Protein AF-A0A834U9S5-F1 (afdb_monomer_lite)

InterPro domains:
  IPR026507 Piercer of microtubule wall 1/2 [PF14892] (13-80)
  IPR026507 Piercer of microtubule wall 1/2 [PTHR20899] (26-80)

Sequence (82 aa):
MQIDKYSSELLRRVFKGYRQDVLPLPHPCYRNTSMDYGWYAPTIHTVPTSYYPRNAYFSRDAALGGMYRNYSLNTELDKTFF

Radius of gyration: 28.32 Å; chains: 1; bounding box: 75×26×69 Å

Organism: Vespula pensylvanica (NCBI:txid30213)

Foldseek 3Di:
DVVQVVQQVVQDVVWDDALCPDPPHDDPVPDDPVSVVSNDGDGPVRDDPDDDDDDCPVVVVVCVVPDDDDPDDDPDDDDDDD

Secondary structure (DSSP, 8-state):
-HHHHHHHHHHHHHS---GGG-SSPPPGGG--GGGGTTTSPP-TTTS-S-------HHHHHHHHT-S----PPP-PPPPP--

pLDDT: mean 87.87, std 7.55, range [60.59, 96.5]

Structure (mmCIF, N/CA/C/O backbone):
data_AF-A0A834U9S5-F1
#
_entry.id   AF-A0A834U9S5-F1
#
loop_
_atom_site.group_PDB
_atom_site.id
_atom_site.type_symbol
_atom_site.label_atom_id
_atom_site.label_alt_id
_atom_site.label_comp_id
_atom_site.label_asym_id
_atom_site.label_entity_id
_atom_site.label_seq_id
_atom_site.pdbx_PDB_ins_code
_atom_site.Cartn_x
_atom_site.Cartn_y
_atom_site.Cartn_z
_atom_site.occupancy
_atom_site.B_iso_or_equiv
_atom_site.auth_seq_id
_atom_site.auth_comp_id
_atom_site.auth_asym_id
_atom_site.auth_atom_id
_atom_site.pdbx_PDB_model_num
ATOM 1 N N . MET A 1 1 ? -3.251 0.855 -31.348 1.00 60.59 1 MET A N 1
ATOM 2 C CA . MET A 1 1 ? -1.900 1.393 -31.637 1.00 60.59 1 MET A CA 1
ATOM 3 C C . MET A 1 1 ? -1.605 2.711 -30.910 1.00 60.59 1 MET A C 1
ATOM 5 O O . MET A 1 1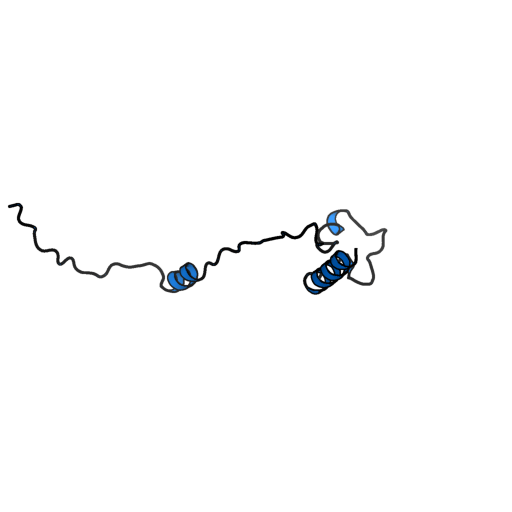 ? -0.677 2.730 -30.116 1.00 60.59 1 MET A O 1
ATOM 9 N N . GLN A 1 2 ? -2.367 3.801 -31.109 1.00 63.16 2 GLN A N 1
ATOM 10 C CA . GLN A 1 2 ? -2.132 5.077 -30.390 1.00 63.16 2 GLN A CA 1
ATOM 11 C C . GLN A 1 2 ? -2.452 4.990 -28.880 1.00 63.16 2 GLN A C 1
ATOM 13 O O . GLN A 1 2 ? -1.704 5.503 -28.051 1.00 63.16 2 GLN A O 1
ATOM 18 N N . ILE A 1 3 ? -3.546 4.303 -28.529 1.00 66.62 3 ILE A N 1
ATOM 19 C CA . ILE A 1 3 ? -4.030 4.140 -27.145 1.00 66.62 3 ILE A CA 1
ATOM 20 C C . ILE A 1 3 ? -3.059 3.285 -26.314 1.00 66.62 3 ILE A C 1
ATOM 22 O O . ILE A 1 3 ? -2.700 3.658 -25.198 1.00 66.62 3 ILE A O 1
ATOM 26 N N . ASP A 1 4 ? -2.568 2.186 -26.889 1.00 72.44 4 ASP A N 1
ATOM 27 C CA . ASP A 1 4 ? -1.640 1.261 -26.221 1.00 72.44 4 ASP A CA 1
ATOM 28 C C . ASP A 1 4 ? -0.306 1.940 -25.896 1.00 72.44 4 ASP A C 1
ATOM 30 O O . ASP A 1 4 ? 0.260 1.739 -24.823 1.00 72.44 4 ASP A O 1
ATOM 34 N N . LYS A 1 5 ? 0.164 2.816 -26.795 1.00 72.19 5 LYS A N 1
ATOM 35 C CA . LYS A 1 5 ? 1.390 3.592 -26.597 1.00 72.19 5 LYS A CA 1
ATOM 36 C C . LYS A 1 5 ? 1.256 4.547 -25.410 1.00 72.19 5 LYS A C 1
ATOM 38 O O . LYS A 1 5 ? 2.111 4.536 -24.528 1.00 72.19 5 LYS A O 1
ATOM 43 N N . TYR A 1 6 ? 0.159 5.301 -25.340 1.00 75.12 6 TYR A N 1
ATOM 44 C CA . TYR A 1 6 ? -0.109 6.204 -24.218 1.00 75.12 6 TYR A CA 1
ATOM 45 C C . TYR A 1 6 ? -0.207 5.451 -22.883 1.00 75.12 6 TYR A C 1
ATOM 47 O O . TYR A 1 6 ? 0.393 5.853 -21.886 1.00 75.12 6 TYR A O 1
ATOM 55 N N . SER A 1 7 ? -0.903 4.312 -22.874 1.00 75.06 7 SER A N 1
ATOM 56 C CA . SER A 1 7 ? -1.019 3.467 -21.683 1.00 75.06 7 SER A CA 1
ATOM 57 C C . SER A 1 7 ? 0.340 2.900 -21.244 1.00 75.06 7 SER A C 1
ATOM 59 O O . SER A 1 7 ? 0.681 2.950 -20.063 1.00 75.06 7 SER A O 1
ATOM 61 N N . SER A 1 8 ? 1.175 2.457 -22.190 1.00 79.12 8 SER A N 1
ATOM 62 C CA . SER A 1 8 ? 2.531 1.974 -21.894 1.00 79.12 8 SER A CA 1
ATOM 63 C C . SER A 1 8 ? 3.447 3.060 -21.309 1.00 79.12 8 SER A C 1
ATOM 65 O O . SER A 1 8 ? 4.196 2.789 -20.369 1.00 79.12 8 SER A O 1
ATOM 67 N N . GLU A 1 9 ? 3.350 4.305 -21.789 1.00 81.62 9 GLU A N 1
ATOM 68 C CA . GLU A 1 9 ? 4.107 5.434 -21.236 1.00 81.62 9 GLU A CA 1
ATOM 69 C C . GLU A 1 9 ? 3.663 5.783 -19.812 1.00 81.62 9 GLU A C 1
ATOM 71 O O . GLU A 1 9 ? 4.503 6.071 -18.956 1.00 81.62 9 GLU A O 1
ATOM 76 N N . LEU A 1 10 ? 2.359 5.714 -19.522 1.00 84.69 10 LEU A N 1
ATOM 77 C CA . LEU A 1 10 ? 1.851 5.906 -18.163 1.00 84.69 10 LEU A CA 1
ATOM 78 C C . LEU A 1 10 ? 2.385 4.839 -17.204 1.00 84.69 10 LEU A C 1
ATOM 80 O O . LEU A 1 10 ? 2.868 5.187 -16.125 1.00 84.69 10 LEU A O 1
ATOM 84 N N . LEU A 1 11 ? 2.359 3.562 -17.597 1.00 86.88 11 LEU A N 1
ATOM 85 C CA . LEU A 1 11 ? 2.884 2.479 -16.761 1.00 86.88 11 LEU A CA 1
ATOM 86 C C . LEU A 1 11 ? 4.379 2.648 -16.486 1.00 86.88 11 LEU A C 1
ATOM 88 O O . LEU A 1 11 ? 4.801 2.473 -15.346 1.00 86.88 11 LEU A O 1
ATOM 92 N N . ARG A 1 12 ? 5.164 3.090 -17.473 1.00 81.88 12 ARG A N 1
ATOM 93 C CA . ARG A 1 12 ? 6.595 3.376 -17.293 1.00 81.88 12 ARG A CA 1
ATOM 94 C C . ARG A 1 12 ? 6.867 4.510 -16.294 1.00 81.88 12 ARG A C 1
ATOM 96 O O . ARG A 1 12 ? 7.908 4.530 -15.645 1.00 81.88 12 ARG A O 1
ATOM 103 N N . ARG A 1 13 ? 5.941 5.464 -16.131 1.00 85.81 13 ARG A N 1
ATOM 104 C CA . ARG A 1 13 ? 6.060 6.523 -15.109 1.00 85.81 13 ARG A CA 1
ATOM 105 C C . ARG A 1 13 ? 5.755 6.018 -13.699 1.00 85.81 13 ARG A C 1
ATOM 107 O O . ARG A 1 13 ? 6.323 6.550 -12.744 1.00 85.81 13 ARG A O 1
ATOM 114 N N . VAL A 1 14 ? 4.856 5.043 -13.572 1.00 89.56 14 VAL A N 1
ATOM 115 C CA . VAL A 1 1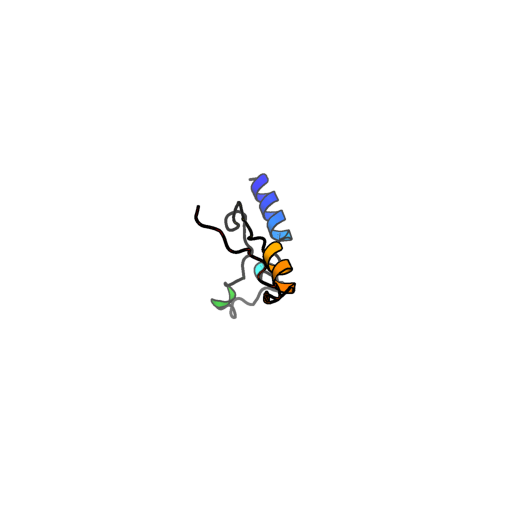4 ? 4.421 4.466 -12.288 1.00 89.56 14 VAL A CA 1
ATOM 116 C C . VAL A 1 14 ? 5.412 3.409 -11.796 1.00 89.56 14 VAL A C 1
ATOM 118 O O . VAL A 1 14 ? 5.851 3.460 -10.649 1.00 89.56 14 VAL A O 1
ATOM 121 N N . PHE A 1 15 ? 5.794 2.477 -1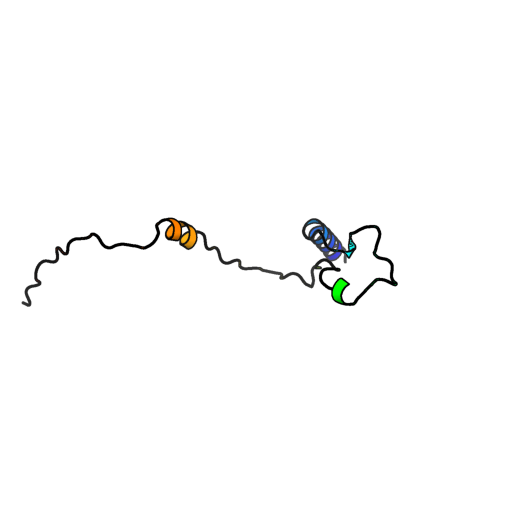2.667 1.00 90.12 15 PHE A N 1
ATOM 122 C CA . PHE A 1 15 ? 6.699 1.373 -12.370 1.00 90.12 15 PHE A CA 1
ATOM 123 C C . PHE A 1 15 ? 8.153 1.793 -12.606 1.00 90.12 15 PHE A C 1
ATOM 125 O O . PHE A 1 15 ? 8.597 1.914 -13.743 1.00 90.12 15 PHE A O 1
ATOM 132 N N . LYS A 1 16 ? 8.901 2.016 -11.519 1.00 88.62 16 LYS A N 1
ATOM 133 C CA . LYS A 1 16 ? 10.306 2.462 -11.535 1.00 88.62 16 LYS A CA 1
ATOM 134 C C . LYS A 1 16 ? 11.228 1.437 -10.877 1.00 88.62 16 LYS A C 1
ATOM 136 O O . LYS A 1 16 ? 10.778 0.617 -10.084 1.00 88.62 16 LYS A O 1
ATOM 141 N N . GLY A 1 17 ? 12.529 1.536 -11.156 1.00 87.94 17 GLY A N 1
ATOM 142 C CA . GLY A 1 17 ? 13.563 0.726 -10.494 1.00 87.94 17 GLY A CA 1
ATOM 143 C C . GLY A 1 17 ? 13.823 -0.639 -11.137 1.00 87.94 17 GLY A C 1
ATOM 144 O O . GLY A 1 17 ? 14.566 -1.443 -10.580 1.00 87.94 17 GLY A O 1
ATOM 145 N N . TYR A 1 18 ? 13.246 -0.893 -12.311 1.00 90.88 18 TYR A N 1
ATOM 146 C CA . TYR A 1 18 ? 13.556 -2.067 -13.122 1.00 90.88 18 TYR A CA 1
ATOM 147 C C . TYR A 1 18 ? 14.919 -1.905 -13.797 1.00 90.88 18 TYR A C 1
ATOM 149 O O . TYR A 1 18 ? 15.308 -0.804 -14.194 1.00 90.88 18 TYR A O 1
ATOM 157 N N . ARG A 1 19 ? 15.663 -3.008 -13.930 1.00 87.56 19 ARG A N 1
ATOM 158 C CA . ARG A 1 19 ? 17.058 -2.963 -14.408 1.00 87.56 19 ARG A CA 1
ATOM 159 C C . ARG A 1 19 ? 17.184 -2.538 -15.870 1.00 87.56 19 ARG A C 1
ATOM 161 O O . ARG A 1 19 ? 18.235 -2.037 -16.251 1.00 87.56 19 ARG A O 1
ATOM 168 N N . GLN A 1 20 ? 16.122 -2.682 -16.662 1.00 86.56 20 GLN A N 1
ATOM 169 C CA . GLN A 1 20 ? 16.078 -2.223 -18.050 1.00 86.56 20 GLN A CA 1
ATOM 170 C C . GLN A 1 20 ? 16.318 -0.709 -18.204 1.00 86.56 20 GLN A C 1
ATOM 172 O O . GLN A 1 20 ? 16.843 -0.292 -19.234 1.00 86.56 20 GLN A O 1
ATOM 177 N N . ASP A 1 21 ? 15.960 0.102 -17.204 1.00 83.31 21 ASP A N 1
ATOM 178 C CA . ASP A 1 21 ? 16.130 1.562 -17.243 1.00 83.31 21 ASP A CA 1
ATOM 179 C C . ASP A 1 21 ? 17.460 2.033 -16.607 1.00 83.31 21 ASP A C 1
ATOM 181 O O . ASP A 1 21 ? 17.742 3.232 -16.582 1.00 83.31 21 ASP A O 1
ATOM 185 N N . VAL A 1 22 ? 18.289 1.115 -16.088 1.00 84.62 22 VAL A N 1
ATOM 186 C CA . VAL A 1 22 ? 19.570 1.444 -15.441 1.00 84.62 22 VAL A CA 1
ATOM 187 C C . VAL A 1 22 ? 20.680 1.528 -16.488 1.00 84.62 22 VAL A C 1
ATOM 189 O O . VAL A 1 22 ? 20.955 0.564 -17.202 1.00 84.62 22 VAL A O 1
ATOM 192 N N . LEU A 1 23 ? 21.343 2.685 -16.548 1.00 85.62 23 LEU A N 1
ATOM 193 C CA . LEU A 1 23 ? 22.495 2.928 -17.414 1.00 85.62 23 LEU A CA 1
ATOM 194 C C . LEU A 1 23 ? 23.760 3.183 -16.574 1.00 85.62 23 LEU A C 1
ATOM 196 O O . LEU A 1 23 ? 23.681 3.920 -15.589 1.00 85.62 23 LEU A O 1
ATOM 200 N N . PRO A 1 24 ? 24.925 2.625 -16.963 1.00 89.06 24 PRO A N 1
ATOM 201 C CA . PRO A 1 24 ? 25.141 1.751 -18.120 1.00 89.06 24 PRO A CA 1
ATOM 202 C C . PRO A 1 24 ? 24.577 0.339 -17.907 1.00 89.06 24 PRO A C 1
ATOM 204 O O . PRO A 1 24 ? 24.507 -0.163 -16.785 1.00 89.06 24 PRO A O 1
ATOM 207 N N . LEU A 1 25 ? 24.195 -0.311 -19.008 1.00 88.12 25 LEU A N 1
ATOM 208 C CA . LEU A 1 25 ? 23.754 -1.702 -18.967 1.00 88.12 25 LEU A CA 1
ATOM 209 C C . LEU A 1 25 ? 24.915 -2.618 -18.524 1.00 88.12 25 LEU A C 1
ATOM 211 O O . LEU A 1 25 ? 26.061 -2.388 -18.921 1.00 88.12 25 LEU A O 1
ATOM 215 N N . PRO A 1 26 ? 24.633 -3.677 -17.744 1.00 88.06 26 PRO A N 1
ATOM 216 C CA . PRO A 1 26 ? 25.602 -4.712 -17.408 1.00 88.06 26 PRO A CA 1
ATOM 217 C C . PRO A 1 26 ? 26.272 -5.301 -18.649 1.00 88.06 26 PRO A C 1
ATOM 219 O O . PRO A 1 26 ? 25.623 -5.545 -19.669 1.00 88.06 26 PRO A O 1
ATOM 222 N N . HIS A 1 27 ? 27.569 -5.581 -18.539 1.00 90.69 27 HIS A N 1
ATOM 223 C CA . HIS A 1 27 ? 28.317 -6.194 -19.628 1.00 90.69 27 HIS A CA 1
ATOM 224 C C . HIS A 1 27 ? 27.732 -7.581 -19.969 1.00 90.69 27 HIS A C 1
ATOM 226 O O . HIS A 1 27 ? 27.538 -8.388 -19.054 1.00 90.69 27 HIS A O 1
ATOM 232 N N . PRO A 1 28 ? 27.510 -7.910 -21.257 1.00 88.56 28 PRO A N 1
ATOM 233 C CA . PRO A 1 28 ? 26.875 -9.168 -21.657 1.00 88.56 28 PRO A CA 1
ATOM 234 C C . PRO A 1 28 ? 27.561 -10.423 -21.100 1.00 88.56 28 PRO A C 1
ATOM 236 O O . PRO A 1 28 ? 26.880 -11.359 -20.698 1.00 88.56 28 PRO A O 1
ATOM 239 N N . CYS A 1 29 ? 28.896 -10.427 -21.001 1.00 93.44 29 CYS A N 1
ATOM 240 C CA . CYS A 1 29 ? 29.653 -11.572 -20.470 1.00 93.44 29 CYS A CA 1
ATOM 241 C C . CYS A 1 29 ? 29.472 -11.819 -18.964 1.00 93.44 29 CYS A C 1
ATOM 243 O O . CYS A 1 29 ? 29.836 -12.890 -18.493 1.00 93.44 29 CYS A O 1
ATOM 245 N N . TYR A 1 30 ? 28.926 -10.860 -18.211 1.00 90.12 30 TYR A N 1
ATOM 246 C CA . TYR A 1 30 ? 28.650 -11.014 -16.778 1.00 90.12 30 TYR A CA 1
ATOM 247 C C . TYR A 1 30 ? 27.152 -11.162 -16.484 1.00 90.12 30 TYR A C 1
ATOM 249 O O . TYR A 1 30 ? 26.746 -11.082 -15.326 1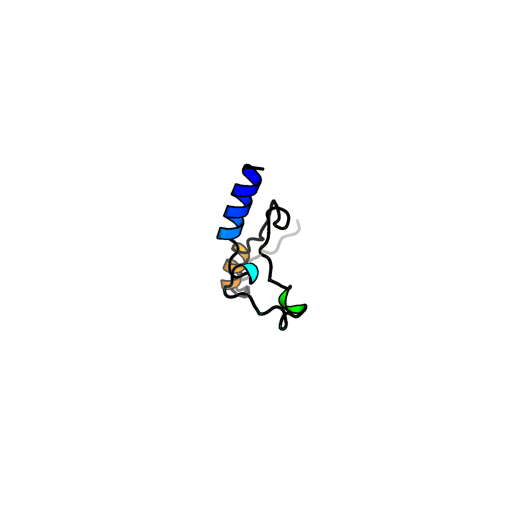.00 90.12 30 TYR A O 1
ATOM 257 N N . ARG A 1 31 ? 26.318 -11.377 -17.511 1.00 88.94 31 ARG A N 1
ATOM 258 C CA . ARG A 1 31 ? 24.883 -11.609 -17.340 1.00 88.94 31 ARG A CA 1
ATOM 259 C C . ARG A 1 31 ? 24.630 -13.062 -16.946 1.00 88.94 31 ARG A C 1
ATOM 261 O O . ARG A 1 31 ? 25.071 -13.982 -17.626 1.00 88.94 31 ARG A O 1
ATOM 268 N N . ASN A 1 32 ? 23.897 -13.263 -15.858 1.00 89.56 32 ASN A N 1
ATOM 269 C CA . ASN A 1 32 ? 23.428 -14.578 -15.431 1.00 89.56 32 ASN A CA 1
ATOM 270 C C . ASN A 1 32 ? 21.894 -14.655 -15.513 1.00 89.56 32 ASN A C 1
ATOM 272 O O . ASN A 1 32 ? 21.219 -13.649 -15.727 1.00 89.56 32 ASN A O 1
ATOM 276 N N . THR A 1 33 ? 21.337 -15.850 -15.338 1.00 91.19 33 THR A N 1
ATOM 277 C CA . THR A 1 33 ? 19.886 -16.083 -15.431 1.00 91.19 33 THR A CA 1
ATOM 278 C C . THR A 1 33 ? 19.102 -15.439 -14.287 1.00 91.19 33 THR A C 1
ATOM 280 O O . THR A 1 33 ? 17.940 -15.081 -14.457 1.00 91.19 33 THR A O 1
ATOM 283 N N . SER A 1 34 ? 19.719 -15.238 -13.118 1.00 91.62 34 SER A N 1
ATOM 284 C CA . SER A 1 34 ? 19.056 -14.572 -11.992 1.00 91.62 34 SER A CA 1
ATOM 285 C C . SER A 1 34 ? 18.881 -13.068 -12.212 1.00 91.62 34 SER A C 1
ATOM 287 O O . SER A 1 34 ? 17.962 -12.482 -11.642 1.00 91.62 34 SER A O 1
ATOM 289 N N . MET A 1 35 ? 19.693 -12.444 -13.073 1.00 90.56 35 MET A N 1
ATOM 290 C CA . MET A 1 35 ? 19.527 -11.039 -13.461 1.00 90.56 35 MET A CA 1
ATOM 291 C C . MET A 1 35 ? 18.242 -10.774 -14.246 1.00 90.56 35 MET A C 1
ATOM 293 O O . MET A 1 35 ? 17.787 -9.633 -14.236 1.00 90.56 35 MET A O 1
ATOM 297 N N . ASP A 1 36 ? 17.644 -11.781 -14.889 1.00 89.94 36 ASP A N 1
ATOM 298 C CA . ASP A 1 36 ? 16.385 -11.608 -15.624 1.00 89.94 36 ASP A CA 1
ATOM 299 C C . ASP A 1 36 ? 15.202 -11.328 -14.678 1.00 89.94 36 ASP A C 1
ATOM 301 O O . ASP A 1 36 ? 14.245 -10.638 -15.046 1.00 89.94 36 ASP A O 1
ATOM 305 N N . TYR A 1 37 ? 15.283 -11.788 -13.424 1.00 91.94 37 TYR A N 1
ATOM 306 C CA . TYR A 1 37 ? 14.281 -11.479 -12.410 1.00 91.94 37 TYR A CA 1
ATOM 307 C C . TYR A 1 37 ? 14.305 -9.987 -12.042 1.00 91.94 37 TYR A C 1
ATOM 309 O O . TYR A 1 37 ? 15.326 -9.431 -11.631 1.00 91.94 37 TYR A O 1
ATOM 317 N N . GLY A 1 38 ? 13.152 -9.325 -12.182 1.00 89.69 38 GLY A N 1
ATOM 318 C CA . GLY A 1 38 ? 13.024 -7.882 -11.949 1.00 89.69 38 GLY A CA 1
ATOM 319 C C . GLY A 1 38 ? 13.720 -7.016 -13.007 1.00 89.69 38 GLY A C 1
ATOM 320 O O . GLY A 1 38 ? 13.915 -5.819 -12.788 1.00 89.69 38 GLY A O 1
ATOM 321 N N . TRP A 1 39 ? 14.110 -7.595 -14.150 1.00 91.31 39 TRP A N 1
ATOM 322 C CA . TRP A 1 39 ? 14.738 -6.836 -15.228 1.00 91.31 39 TRP A CA 1
ATOM 323 C C . TRP A 1 39 ? 13.745 -5.945 -15.971 1.00 91.31 39 TRP A C 1
ATOM 325 O O . TRP A 1 39 ? 14.010 -4.759 -16.168 1.00 91.31 39 TRP A O 1
ATOM 335 N N . TYR A 1 40 ? 12.613 -6.524 -16.374 1.00 90.69 40 TYR A N 1
ATOM 336 C CA . TYR A 1 40 ? 11.608 -5.880 -17.216 1.00 90.69 40 TYR A CA 1
ATOM 337 C C . TYR A 1 40 ? 10.477 -5.282 -16.382 1.00 90.69 40 TYR A C 1
ATOM 339 O O . TYR A 1 40 ? 9.940 -5.942 -15.490 1.00 90.69 40 TYR A O 1
ATOM 347 N N . ALA A 1 41 ? 10.097 -4.047 -16.707 1.00 90.81 41 ALA A N 1
ATOM 348 C CA . ALA A 1 41 ? 8.933 -3.407 -16.111 1.00 90.81 41 ALA A CA 1
ATOM 349 C C . ALA A 1 41 ? 7.620 -4.050 -16.615 1.00 90.81 41 ALA A C 1
ATOM 351 O O . ALA A 1 41 ? 7.554 -4.488 -17.768 1.00 90.81 41 ALA A O 1
ATOM 352 N N . PRO A 1 42 ? 6.559 -4.088 -15.788 1.00 90.88 42 PRO A N 1
ATOM 353 C CA . PRO A 1 42 ? 5.235 -4.528 -16.202 1.00 90.88 42 PRO A CA 1
ATOM 354 C C . PRO A 1 42 ? 4.692 -3.704 -17.373 1.00 90.88 42 PRO A C 1
ATOM 356 O O . PRO A 1 42 ? 4.864 -2.487 -17.442 1.00 90.88 42 PRO A O 1
ATOM 359 N N . THR A 1 43 ? 3.971 -4.374 -18.266 1.00 88.38 43 THR A N 1
ATOM 360 C CA . THR A 1 43 ? 3.256 -3.770 -19.396 1.00 88.38 43 THR A CA 1
ATOM 361 C C . THR A 1 43 ? 1.744 -3.867 -19.196 1.00 88.38 43 THR A C 1
ATOM 363 O O . THR A 1 43 ? 1.266 -4.532 -18.274 1.00 88.38 43 THR A O 1
ATOM 366 N N . ILE A 1 44 ? 0.973 -3.249 -20.097 1.00 88.69 44 ILE A N 1
ATOM 367 C CA . ILE A 1 44 ? -0.500 -3.263 -20.074 1.00 88.69 44 ILE A CA 1
ATOM 368 C C . ILE A 1 44 ? -1.094 -4.677 -20.073 1.00 88.69 44 ILE A C 1
ATOM 370 O O . ILE A 1 44 ? -2.200 -4.876 -19.587 1.00 88.69 44 ILE A O 1
ATOM 374 N N . HIS A 1 45 ? -0.355 -5.657 -20.597 1.00 89.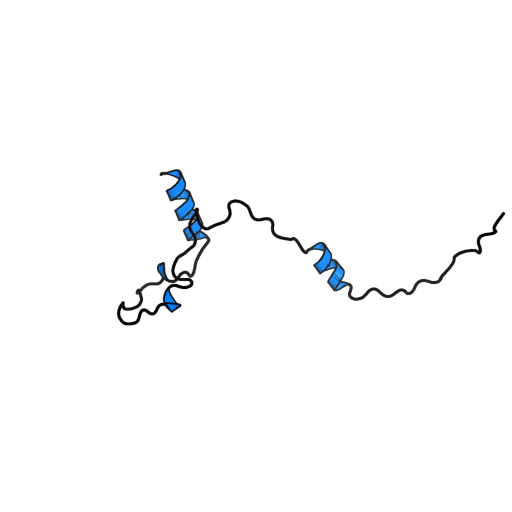62 45 HIS A N 1
ATOM 375 C CA . HIS A 1 45 ? -0.796 -7.046 -20.702 1.00 89.62 45 HIS A CA 1
ATOM 376 C C . HIS A 1 45 ? -0.434 -7.888 -19.474 1.00 89.62 45 HIS A C 1
ATOM 378 O O . HIS A 1 45 ? -0.929 -9.000 -19.333 1.00 89.62 45 HIS A O 1
ATOM 384 N N . THR A 1 46 ? 0.439 -7.384 -18.596 1.00 90.50 46 THR A N 1
ATOM 385 C CA . THR A 1 46 ? 0.871 -8.092 -17.380 1.00 90.50 46 THR A CA 1
ATOM 386 C C . THR A 1 46 ? 0.230 -7.534 -16.113 1.00 90.50 46 THR A C 1
ATOM 388 O O . THR A 1 46 ? 0.189 -8.222 -15.097 1.00 90.50 46 THR A O 1
ATOM 391 N N . VAL A 1 47 ? -0.234 -6.279 -16.141 1.00 90.69 47 VAL A N 1
ATOM 392 C CA . VAL A 1 47 ? -0.933 -5.657 -15.008 1.00 90.69 47 VAL A CA 1
ATOM 393 C C . VAL A 1 47 ? -2.413 -6.056 -14.997 1.00 90.69 47 VAL A C 1
ATOM 395 O O . VAL A 1 47 ? -3.016 -6.187 -16.062 1.00 90.69 47 VAL A O 1
ATOM 398 N N . PRO A 1 48 ? -3.031 -6.243 -13.817 1.00 91.00 48 PRO A N 1
ATOM 399 C CA . PRO A 1 48 ? -4.450 -6.561 -13.743 1.00 91.00 48 PRO A CA 1
ATOM 400 C C . PRO A 1 48 ? -5.303 -5.357 -14.158 1.00 91.00 48 PRO A C 1
ATOM 402 O O . PRO A 1 48 ? -5.024 -4.222 -13.776 1.00 91.00 48 PRO A O 1
ATOM 405 N N . THR A 1 49 ? -6.395 -5.608 -14.882 1.00 90.00 49 THR A N 1
ATOM 406 C CA . THR A 1 49 ? -7.375 -4.570 -15.254 1.00 90.00 49 THR A CA 1
ATOM 407 C C . THR A 1 49 ? -8.134 -4.028 -14.042 1.00 90.00 49 THR A C 1
ATOM 409 O O . THR A 1 49 ? -8.607 -2.894 -14.044 1.00 90.00 49 THR A O 1
ATOM 412 N N . SER A 1 50 ? -8.279 -4.830 -12.988 1.00 92.00 50 SER A N 1
ATOM 413 C CA . SER A 1 50 ? -8.956 -4.435 -11.755 1.00 92.00 50 SER A CA 1
ATOM 414 C C . SER A 1 50 ? -8.309 -5.120 -10.560 1.00 92.00 50 SER A C 1
ATOM 416 O O . SER A 1 50 ? -7.943 -6.292 -10.626 1.00 92.00 50 SER A O 1
ATOM 418 N N . TYR A 1 51 ? -8.171 -4.379 -9.464 1.00 93.50 51 TYR A N 1
ATOM 419 C CA . TYR A 1 51 ? -7.618 -4.869 -8.209 1.00 93.50 51 TYR A CA 1
ATOM 420 C C . TYR A 1 51 ? -8.525 -4.434 -7.059 1.00 93.50 51 TYR A C 1
ATOM 422 O O . TYR A 1 51 ? -8.875 -3.259 -6.957 1.00 93.50 51 TYR A O 1
ATOM 430 N N . TYR A 1 52 ? -8.900 -5.383 -6.202 1.00 94.69 52 TYR A N 1
ATOM 431 C CA . TYR A 1 52 ? -9.785 -5.159 -5.059 1.00 94.69 52 TYR A CA 1
ATOM 432 C C . TYR A 1 52 ? -8.980 -5.301 -3.762 1.00 94.69 52 TYR A C 1
ATOM 434 O O . TYR A 1 52 ? -8.957 -6.384 -3.168 1.00 94.69 52 TYR A O 1
ATOM 442 N N . PRO A 1 53 ? -8.262 -4.247 -3.329 1.00 94.19 53 PRO A N 1
ATOM 443 C CA . PRO A 1 53 ? -7.484 -4.311 -2.104 1.00 94.19 53 PRO A CA 1
ATOM 444 C C . PRO A 1 53 ? -8.408 -4.511 -0.905 1.00 94.19 53 PRO A C 1
ATOM 446 O O . PRO A 1 53 ? -9.440 -3.852 -0.768 1.00 94.19 53 PRO A O 1
ATOM 449 N N . ARG A 1 54 ? -8.003 -5.384 0.017 1.00 93.94 54 ARG A N 1
ATOM 450 C CA . ARG A 1 54 ? -8.677 -5.489 1.308 1.00 93.94 54 ARG A CA 1
ATOM 451 C C . ARG A 1 54 ? -8.324 -4.266 2.151 1.00 93.94 54 ARG A C 1
ATOM 453 O O . ARG A 1 54 ? -7.165 -4.077 2.511 1.00 93.94 54 ARG A O 1
ATOM 460 N N . ASN A 1 55 ? -9.327 -3.468 2.500 1.00 94.00 55 ASN A N 1
ATOM 461 C CA . ASN A 1 55 ? -9.164 -2.391 3.465 1.00 94.00 55 ASN A CA 1
ATOM 462 C C . ASN A 1 55 ? -9.292 -2.946 4.892 1.00 94.00 55 ASN A C 1
ATOM 464 O O . ASN A 1 55 ? -10.359 -3.412 5.284 1.00 94.00 55 ASN A O 1
ATOM 468 N N . ALA A 1 56 ? -8.208 -2.889 5.665 1.00 95.50 56 ALA A N 1
ATOM 469 C CA . ALA A 1 56 ? -8.176 -3.334 7.059 1.00 95.50 56 ALA A CA 1
ATOM 470 C C . ALA A 1 56 ? -8.372 -2.188 8.072 1.00 95.50 56 ALA A C 1
ATOM 472 O O . ALA A 1 56 ? -8.071 -2.371 9.247 1.00 95.50 56 ALA A O 1
ATOM 473 N N . TYR A 1 57 ? -8.852 -1.016 7.637 1.00 96.50 57 TYR A N 1
ATOM 474 C CA . TYR A 1 57 ? -8.994 0.183 8.473 1.00 96.50 57 TYR A CA 1
ATOM 475 C C . TYR A 1 57 ? -9.755 -0.083 9.781 1.00 96.50 57 TYR A C 1
ATOM 477 O O . TYR A 1 57 ? -9.207 0.145 10.854 1.00 96.50 57 TYR A O 1
ATOM 485 N N . PHE A 1 58 ? -10.952 -0.676 9.700 1.00 94.38 58 PHE A N 1
ATOM 486 C CA . PHE A 1 58 ? -11.755 -1.018 10.882 1.00 94.38 58 PHE A CA 1
ATOM 487 C C . PHE A 1 58 ? -11.000 -1.922 11.865 1.00 94.38 58 PHE A C 1
ATOM 489 O O . PHE A 1 58 ? -10.936 -1.637 13.056 1.00 94.38 58 PHE A O 1
ATOM 496 N N . SER A 1 59 ? -10.399 -3.007 11.369 1.00 94.38 59 SER A N 1
ATOM 497 C CA . SER A 1 59 ? -9.679 -3.959 12.217 1.00 94.38 59 SER A CA 1
ATOM 498 C C . SER A 1 59 ? -8.414 -3.356 12.820 1.00 94.38 59 SER A C 1
ATOM 500 O O . SER A 1 59 ? -8.085 -3.681 13.955 1.00 94.38 59 SER A O 1
ATOM 502 N N . ARG A 1 60 ? -7.711 -2.479 12.090 1.00 95.25 60 ARG A N 1
ATOM 503 C CA . ARG A 1 60 ? -6.535 -1.768 12.604 1.00 95.25 60 ARG A CA 1
ATOM 504 C C . ARG A 1 60 ? -6.924 -0.848 13.754 1.00 95.25 60 ARG A C 1
ATOM 506 O O . ARG A 1 60 ? -6.275 -0.884 14.792 1.00 95.25 60 ARG A O 1
ATOM 513 N N . ASP A 1 61 ? -7.987 -0.074 13.575 1.00 95.50 61 ASP A N 1
ATOM 514 C CA . ASP A 1 61 ? -8.460 0.865 14.587 1.00 95.50 61 ASP A CA 1
ATOM 515 C C . ASP A 1 61 ? -9.005 0.116 15.818 1.00 95.50 61 ASP A C 1
ATOM 517 O O . ASP A 1 61 ? -8.681 0.472 16.947 1.00 95.50 61 ASP A O 1
ATOM 521 N N . ALA A 1 62 ? -9.730 -0.991 15.620 1.00 93.75 62 ALA A N 1
ATOM 522 C CA . ALA A 1 62 ? -10.173 -1.860 16.712 1.00 93.75 62 ALA A CA 1
ATOM 523 C C . ALA A 1 62 ? -9.001 -2.533 17.453 1.00 93.75 62 ALA A C 1
ATOM 525 O O . ALA A 1 62 ? -9.032 -2.650 18.677 1.00 93.75 62 ALA A O 1
ATOM 526 N N . ALA A 1 63 ? -7.948 -2.948 16.738 1.00 93.81 63 ALA A N 1
ATOM 527 C CA . ALA A 1 63 ? -6.781 -3.597 17.334 1.00 93.81 63 ALA A CA 1
ATOM 528 C C . ALA A 1 63 ? -5.990 -2.672 18.273 1.00 93.81 63 ALA A C 1
ATOM 530 O O . ALA A 1 63 ? -5.386 -3.161 19.228 1.00 93.81 63 ALA A O 1
ATOM 531 N N . LEU A 1 64 ? -6.024 -1.350 18.054 1.00 94.69 64 LEU A N 1
ATOM 532 C CA . LEU A 1 64 ? -5.421 -0.373 18.971 1.00 94.69 64 LEU A CA 1
ATOM 533 C C . LEU A 1 64 ? -6.071 -0.401 20.364 1.00 94.69 64 LEU A C 1
ATOM 535 O O . LEU A 1 64 ? -5.400 -0.109 21.350 1.00 94.69 64 LEU A O 1
ATOM 539 N N . GLY A 1 65 ? -7.347 -0.791 20.454 1.00 91.19 65 GLY A N 1
ATOM 540 C CA . GLY A 1 65 ? -8.061 -0.975 21.722 1.00 91.19 65 GLY A CA 1
ATOM 541 C C . GLY A 1 65 ? -7.617 -2.206 22.521 1.00 91.19 65 GLY A C 1
ATOM 542 O O . GLY A 1 65 ? -8.005 -2.356 23.679 1.00 91.19 65 GLY A O 1
ATOM 543 N N . GLY A 1 66 ? -6.787 -3.074 21.935 1.00 91.00 66 GLY A N 1
ATOM 544 C CA . GLY A 1 66 ? -6.258 -4.262 22.592 1.00 91.00 66 GLY A CA 1
ATOM 545 C C . GLY A 1 66 ? -7.314 -5.335 22.866 1.00 91.00 66 GLY A C 1
ATOM 546 O O . GLY A 1 66 ? -8.369 -5.407 22.236 1.00 91.00 66 GLY A O 1
ATOM 547 N N . MET A 1 67 ? -6.997 -6.231 23.798 1.00 92.19 67 MET A N 1
ATOM 548 C CA . MET A 1 67 ? -7.889 -7.331 24.155 1.00 92.19 67 MET A CA 1
ATOM 549 C C . MET A 1 67 ? -9.059 -6.821 24.997 1.00 92.19 67 MET A C 1
ATOM 551 O O . MET A 1 67 ? -8.847 -6.280 26.083 1.00 92.19 67 MET A O 1
ATOM 555 N N . TYR A 1 68 ? -10.285 -7.067 24.533 1.00 91.50 68 TYR A N 1
ATOM 556 C CA . TYR A 1 68 ? -11.489 -6.790 25.312 1.00 91.50 68 TYR A CA 1
ATOM 557 C C . TYR A 1 68 ? -11.440 -7.490 26.677 1.00 91.50 68 TYR A C 1
ATOM 559 O O . TYR A 1 68 ? -11.051 -8.656 26.795 1.00 91.50 68 TYR A O 1
ATOM 567 N N . ARG A 1 69 ? -11.872 -6.771 27.713 1.00 91.56 69 ARG A N 1
ATOM 568 C CA . ARG A 1 69 ? -12.058 -7.290 29.066 1.00 91.56 69 ARG A CA 1
ATOM 56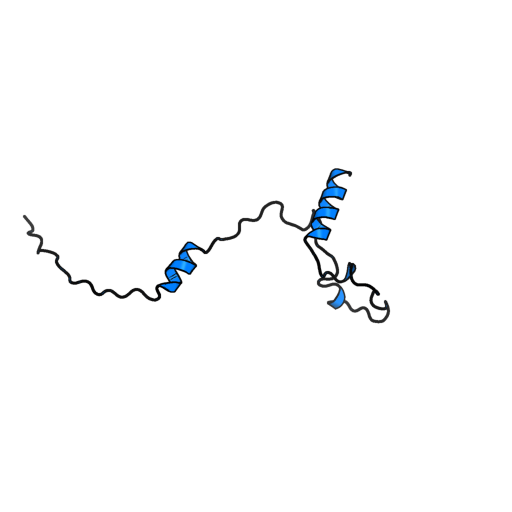9 C C . ARG A 1 69 ? -13.474 -6.969 29.515 1.00 91.56 69 ARG A C 1
ATOM 571 O O . ARG A 1 69 ? -13.915 -5.826 29.418 1.00 91.56 69 ARG A O 1
ATOM 578 N N . ASN A 1 70 ? -14.174 -7.986 30.003 1.00 92.88 70 ASN A N 1
ATOM 579 C CA . ASN A 1 70 ? -15.476 -7.793 30.615 1.00 92.88 70 ASN A CA 1
ATOM 580 C C . ASN A 1 70 ? -15.279 -7.302 32.060 1.00 92.88 70 ASN A C 1
ATOM 582 O O . ASN A 1 70 ? -14.684 -8.007 32.873 1.00 92.88 70 ASN A O 1
ATOM 586 N N . TYR A 1 71 ? -15.773 -6.097 32.347 1.00 90.94 71 TYR A N 1
ATOM 587 C CA . TYR A 1 71 ? -15.853 -5.517 33.694 1.00 90.94 71 TYR A CA 1
ATOM 588 C C . TYR A 1 71 ? -17.304 -5.171 34.073 1.00 90.94 71 TYR A C 1
ATOM 590 O O . TYR A 1 71 ? -17.542 -4.295 34.901 1.00 90.94 71 TYR A O 1
ATOM 598 N N . SER A 1 72 ? -18.288 -5.805 33.426 1.00 92.69 72 SER A N 1
ATOM 599 C CA . SER A 1 72 ? -19.707 -5.579 33.714 1.00 92.69 72 SER A CA 1
ATOM 600 C C . SER A 1 72 ? -20.179 -6.433 34.891 1.00 92.69 72 SER A C 1
ATOM 602 O O . SER A 1 72 ? -19.671 -7.532 35.104 1.00 92.69 72 SER A O 1
ATOM 604 N N . LEU A 1 73 ? -21.190 -5.952 35.616 1.00 93.44 73 LEU A N 1
ATOM 605 C CA . LEU A 1 73 ? -21.918 -6.737 36.611 1.00 93.44 73 LEU A CA 1
ATOM 606 C C . LEU A 1 73 ? -23.152 -7.373 35.962 1.00 93.44 73 LEU A C 1
ATOM 608 O O . LEU A 1 73 ? -23.853 -6.710 35.198 1.00 93.44 73 LEU A O 1
ATOM 612 N N . ASN A 1 74 ? -23.449 -8.627 36.298 1.00 91.12 74 ASN A N 1
ATOM 613 C CA . ASN A 1 74 ? -24.712 -9.246 35.906 1.00 91.12 74 ASN A CA 1
ATOM 614 C C . ASN A 1 74 ? -25.852 -8.625 36.723 1.00 91.12 74 ASN A C 1
ATOM 616 O O . ASN A 1 74 ? -25.846 -8.692 37.950 1.00 91.12 74 ASN A O 1
ATOM 620 N N . THR A 1 75 ? -26.819 -8.019 36.039 1.00 89.56 75 THR A N 1
ATOM 621 C CA . THR A 1 75 ? -27.997 -7.380 36.653 1.00 89.56 75 THR A CA 1
ATOM 622 C C . THR A 1 75 ? -29.299 -7.993 36.154 1.00 89.56 75 THR A C 1
ATOM 624 O O . THR A 1 75 ? -30.347 -7.348 36.199 1.00 89.56 75 THR A O 1
ATOM 627 N N . GLU A 1 76 ? -29.237 -9.200 35.592 1.00 91.69 76 GLU A N 1
ATOM 628 C CA . GLU A 1 76 ? -30.444 -9.888 35.163 1.00 91.69 76 GLU A CA 1
ATOM 629 C C . GLU A 1 76 ? -31.328 -10.185 36.378 1.00 91.69 76 GLU A C 1
ATOM 631 O O . GLU A 1 76 ? -30.863 -10.686 37.400 1.00 91.69 76 GLU A O 1
ATOM 636 N N . LEU A 1 77 ? -32.603 -9.805 36.275 1.00 89.81 77 LEU A N 1
ATOM 637 C CA . LEU A 1 77 ? -33.615 -10.213 37.237 1.00 89.81 77 LEU A CA 1
ATOM 638 C C . LEU A 1 77 ? -34.051 -11.629 36.898 1.00 89.81 77 LEU A C 1
ATOM 640 O O . LEU A 1 77 ? -34.186 -11.981 35.721 1.00 89.81 77 LEU A O 1
ATOM 644 N N . ASP A 1 78 ? -34.295 -12.411 37.940 1.00 89.00 78 ASP A N 1
ATOM 645 C CA . ASP A 1 78 ? -34.743 -13.782 37.781 1.00 89.00 78 ASP A CA 1
ATOM 646 C C . ASP A 1 78 ? -36.073 -13.798 37.021 1.00 89.00 78 ASP A C 1
ATOM 648 O O . ASP A 1 78 ? -37.036 -13.109 37.378 1.00 89.00 78 ASP A O 1
ATOM 652 N N . LYS A 1 79 ? -36.109 -14.539 35.913 1.00 86.56 79 LYS A N 1
ATOM 653 C CA . LYS A 1 79 ? -37.308 -14.627 35.081 1.00 86.56 79 LYS A CA 1
ATOM 654 C C . LYS A 1 79 ? -38.267 -15.595 35.755 1.00 86.56 79 LYS A C 1
ATOM 656 O O . LYS A 1 79 ? -37.974 -16.780 35.882 1.00 86.56 79 LYS A O 1
ATOM 661 N N . THR A 1 80 ? -39.431 -15.106 36.164 1.00 81.31 80 THR A N 1
ATOM 662 C CA . THR A 1 80 ? -40.504 -15.973 36.650 1.00 81.31 80 THR A CA 1
ATOM 663 C C . THR A 1 80 ? -41.095 -16.751 35.478 1.00 81.31 80 THR A C 1
ATOM 665 O O . THR A 1 80 ? -41.605 -16.147 34.535 1.00 81.31 80 THR A O 1
ATOM 668 N N . PHE A 1 81 ? -41.035 -18.081 35.535 1.00 76.81 81 PHE A N 1
ATOM 669 C CA . PHE A 1 81 ? -41.756 -18.959 34.614 1.00 76.81 81 PHE A CA 1
ATOM 670 C C . PHE A 1 81 ? -43.231 -19.045 35.031 1.00 76.81 81 PHE A C 1
ATOM 672 O O . PHE A 1 81 ? -43.611 -19.962 35.754 1.00 76.81 81 PHE A O 1
ATOM 679 N N . PHE A 1 82 ? -44.039 -18.079 34.594 1.00 62.34 82 PHE A N 1
ATOM 680 C CA . PHE A 1 82 ? -45.500 -18.171 34.552 1.00 62.34 82 PHE A CA 1
ATOM 681 C C . PHE A 1 82 ? -46.009 -17.568 33.246 1.00 62.34 82 PHE A C 1
ATOM 683 O O . PHE A 1 82 ? -45.491 -16.494 32.862 1.00 62.34 82 PHE A O 1
#